Protein AF-A0A9E3R8H1-F1 (afdb_monomer)

Foldseek 3Di:
DDPDDPVNVVVVVVVVVVVVVVLVVVQVVQLPCPQPQDPVGTHQDPPGHDPDDDDDDPDPPPPDDDD

Solvent-accessible surface area (backbone atoms only — not comparable to full-atom values): 4532 Å² total; per-residue (Å²): 139,82,90,78,53,73,69,59,54,52,52,52,51,49,51,55,50,48,54,52,48,53,55,51,48,58,16,60,69,38,78,60,83,62,60,37,84,44,102,88,48,75,44,70,64,88,64,61,64,61,78,90,79,86,77,87,75,90,69,81,78,79,82,83,79,93,128

Nearest PDB structures (foldseek):
  7o0x-assembly1_H1  TM=8.727E-01  e=2.850E-07  Gemmatimonas phototrophica
  7xxf-assembly1_H  TM=8.476E-01  e=5.732E-05  Rhodopila globiformis

Mean predicted aligned error: 10.54 Å

Secondary structure (DSSP, 8-state):
-----HHHHHHHHHHHHHHHHHHHHHHHGGGSS-SBP-TTS-B--SSPPPPPPP-------------

Sequence (67 aa):
MEYIDGAQIALYVFWAFFIGLVIYLRREDKREGYPLDSPQGPREGWPTVPPKKEYLHVTKHVDGGTH

pLDDT: mean 80.97, std 12.36, range [46.38, 97.88]

Radius of gyration: 22.68 Å; Cα contacts (8 Å, |Δi|>4): 27; chains: 1; bounding box: 80×31×45 Å

Structure (mmCIF, N/CA/C/O backbone):
data_AF-A0A9E3R8H1-F1
#
_entry.id   AF-A0A9E3R8H1-F1
#
loop_
_atom_site.group_PDB
_atom_site.id
_atom_site.type_symbol
_atom_site.label_atom_id
_atom_site.label_alt_id
_atom_site.label_comp_id
_atom_site.label_asym_id
_atom_site.label_entity_id
_atom_site.label_seq_id
_atom_site.pdbx_PDB_ins_code
_atom_site.Cartn_x
_atom_site.Cartn_y
_atom_site.Cartn_z
_atom_site.occupancy
_atom_site.B_iso_or_equiv
_atom_site.auth_seq_id
_atom_site.auth_comp_id
_atom_site.auth_asym_id
_atom_site.auth_atom_id
_atom_site.pdbx_PDB_model_num
ATOM 1 N N . MET A 1 1 ? 26.764 -9.015 -20.161 1.00 50.59 1 MET A N 1
ATOM 2 C CA . MET A 1 1 ? 25.946 -9.356 -18.983 1.00 50.59 1 MET A CA 1
ATOM 3 C C . MET A 1 1 ? 24.877 -8.292 -18.859 1.00 50.59 1 MET A C 1
ATOM 5 O O . MET A 1 1 ? 25.132 -7.250 -18.274 1.00 50.59 1 MET A O 1
ATOM 9 N N . GLU A 1 2 ? 23.731 -8.524 -19.486 1.00 67.56 2 GLU A N 1
ATOM 10 C CA . GLU A 1 2 ? 22.532 -7.709 -19.310 1.00 67.56 2 GLU A CA 1
ATOM 11 C C . GLU A 1 2 ? 21.513 -8.633 -18.642 1.00 67.56 2 GLU A C 1
ATOM 13 O O . GLU A 1 2 ? 21.140 -9.658 -19.204 1.00 67.56 2 GLU A O 1
ATOM 18 N N . TYR A 1 3 ? 21.220 -8.363 -17.370 1.00 68.81 3 TYR A N 1
ATOM 19 C CA . TYR A 1 3 ? 20.423 -9.233 -16.493 1.00 68.81 3 TYR A CA 1
ATOM 20 C C . TYR A 1 3 ? 19.026 -8.679 -16.218 1.00 68.81 3 TYR A C 1
ATOM 22 O O . TYR A 1 3 ? 18.276 -9.270 -15.449 1.00 68.81 3 TYR A O 1
ATOM 30 N N . ILE A 1 4 ? 18.695 -7.531 -16.803 1.00 77.94 4 ILE A N 1
ATOM 31 C CA . ILE A 1 4 ? 17.406 -6.874 -16.648 1.00 77.94 4 ILE A CA 1
ATOM 32 C C . ILE A 1 4 ? 16.832 -6.705 -18.045 1.00 77.94 4 ILE A C 1
ATOM 34 O O . ILE A 1 4 ? 17.369 -5.958 -18.853 1.00 77.94 4 ILE A O 1
ATOM 38 N N . ASP A 1 5 ? 15.745 -7.421 -18.300 1.00 87.75 5 ASP A N 1
ATOM 39 C CA . ASP A 1 5 ? 14.915 -7.266 -19.488 1.00 87.75 5 ASP A CA 1
ATOM 40 C C . ASP A 1 5 ? 13.608 -6.545 -19.113 1.00 87.75 5 ASP A C 1
ATOM 42 O O . ASP A 1 5 ? 13.1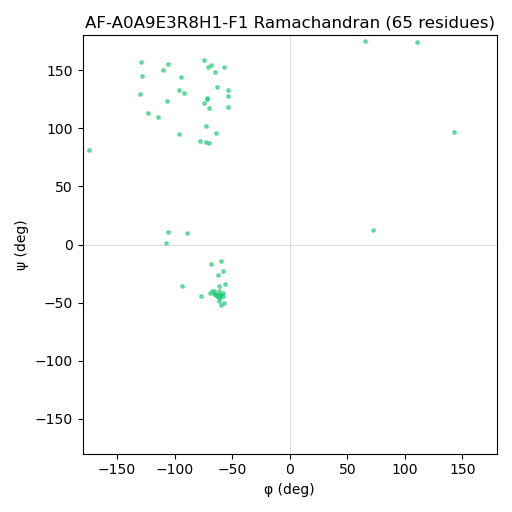46 -6.593 -17.965 1.00 87.75 5 ASP A O 1
ATOM 46 N N . GLY A 1 6 ? 12.989 -5.882 -20.088 1.00 90.56 6 GLY A N 1
ATOM 47 C CA . GLY A 1 6 ? 11.747 -5.133 -19.912 1.00 90.56 6 GLY A CA 1
ATOM 48 C C . GLY A 1 6 ? 10.613 -5.990 -19.348 1.00 90.56 6 GLY A C 1
ATOM 49 O O . GLY A 1 6 ? 9.839 -5.506 -18.519 1.00 90.56 6 GLY A O 1
ATOM 50 N N . ALA A 1 7 ? 10.555 -7.277 -19.708 1.00 92.75 7 ALA A N 1
ATOM 51 C CA . ALA A 1 7 ? 9.568 -8.206 -19.161 1.00 92.75 7 ALA A CA 1
ATOM 52 C C . ALA A 1 7 ? 9.706 -8.379 -17.637 1.00 92.75 7 ALA A C 1
ATOM 54 O O . ALA A 1 7 ? 8.706 -8.408 -16.916 1.00 92.75 7 ALA A O 1
ATOM 55 N N . GLN A 1 8 ? 10.938 -8.438 -17.126 1.00 92.88 8 GLN A N 1
ATOM 56 C CA . GLN A 1 8 ? 11.200 -8.589 -15.696 1.00 92.88 8 GLN A CA 1
ATOM 57 C C . GLN A 1 8 ? 10.817 -7.325 -14.916 1.00 92.88 8 GLN A C 1
ATOM 59 O O . GLN A 1 8 ? 10.194 -7.420 -13.858 1.00 92.88 8 GLN A O 1
ATOM 64 N N . ILE A 1 9 ? 11.126 -6.140 -15.455 1.00 95.00 9 I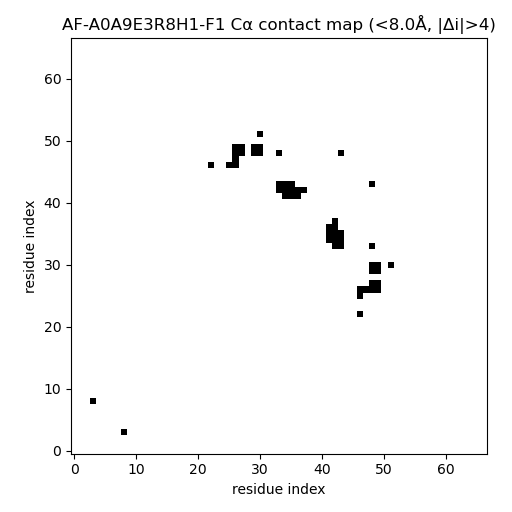LE A N 1
ATOM 65 C CA . ILE A 1 9 ? 10.715 -4.862 -14.852 1.00 95.00 9 ILE A CA 1
ATOM 66 C C . ILE A 1 9 ? 9.189 -4.771 -14.800 1.00 95.00 9 ILE A C 1
ATOM 68 O O . ILE A 1 9 ? 8.628 -4.468 -13.746 1.00 95.00 9 ILE A O 1
ATOM 72 N N . ALA A 1 10 ? 8.515 -5.064 -15.916 1.00 95.81 10 ALA A N 1
ATOM 73 C CA . ALA A 1 10 ? 7.059 -5.020 -15.996 1.00 95.81 10 ALA A CA 1
ATOM 74 C C . ALA A 1 10 ? 6.409 -5.948 -14.958 1.00 95.81 10 ALA A C 1
ATOM 76 O O . ALA A 1 10 ? 5.468 -5.544 -14.274 1.00 95.81 10 ALA A O 1
ATOM 77 N N . LEU A 1 1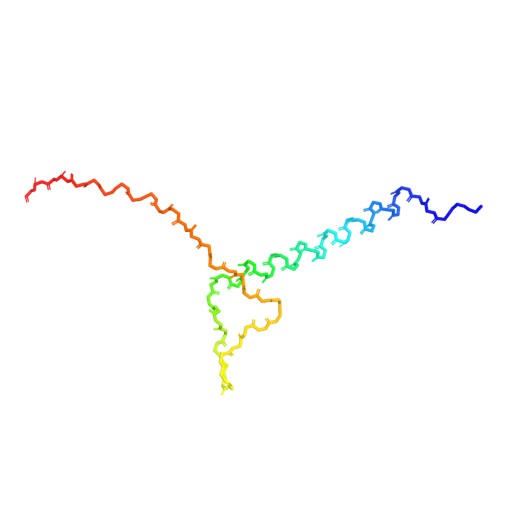1 ? 6.954 -7.157 -14.779 1.00 96.06 11 LEU A N 1
ATOM 78 C CA . LEU A 1 11 ? 6.466 -8.105 -13.781 1.00 96.06 11 LEU A CA 1
ATOM 79 C C . LEU A 1 11 ? 6.649 -7.592 -12.344 1.00 96.06 11 LEU A C 1
ATOM 81 O O . LEU A 1 11 ? 5.727 -7.708 -11.536 1.00 96.06 11 LEU A O 1
ATOM 85 N N . TYR A 1 12 ? 7.797 -6.998 -12.006 1.00 95.56 12 TYR A N 1
ATOM 86 C CA . TYR A 1 12 ? 8.008 -6.443 -10.663 1.00 95.56 12 TYR A CA 1
ATOM 87 C C . TYR A 1 12 ? 7.123 -5.231 -10.376 1.00 95.56 12 TYR A C 1
ATOM 89 O O . TYR A 1 12 ? 6.575 -5.126 -9.278 1.00 95.56 12 TYR A O 1
ATOM 97 N N . VAL A 1 13 ? 6.935 -4.344 -11.355 1.00 97.62 13 VAL A N 1
ATOM 98 C CA . VAL A 1 13 ? 6.020 -3.202 -11.228 1.00 97.62 13 VAL A CA 1
ATOM 99 C C . VAL A 1 13 ? 4.584 -3.685 -11.042 1.00 97.62 13 VAL A C 1
ATOM 101 O O . VAL A 1 13 ? 3.889 -3.180 -10.160 1.00 97.62 13 VAL A O 1
ATOM 104 N N . PHE A 1 14 ? 4.154 -4.695 -11.806 1.00 97.38 14 PHE A N 1
ATOM 105 C CA . PHE A 1 14 ? 2.840 -5.312 -11.637 1.00 97.38 14 PHE A CA 1
ATOM 106 C C . PHE A 1 14 ? 2.650 -5.844 -10.215 1.00 97.38 14 PHE A C 1
ATOM 108 O O . PHE A 1 14 ? 1.660 -5.502 -9.575 1.00 97.38 14 PHE A O 1
ATOM 115 N N . TRP A 1 15 ? 3.599 -6.621 -9.685 1.00 97.56 15 TRP A N 1
ATOM 116 C CA . TRP A 1 15 ? 3.488 -7.166 -8.329 1.00 97.56 15 TRP A CA 1
ATOM 117 C C . TRP A 1 15 ? 3.516 -6.088 -7.245 1.00 97.56 15 TRP A C 1
ATOM 119 O O . TRP A 1 15 ? 2.734 -6.167 -6.299 1.00 97.56 15 TRP A O 1
ATOM 129 N N . ALA A 1 16 ? 4.359 -5.063 -7.386 1.00 97.50 16 ALA A N 1
ATOM 130 C CA . ALA A 1 16 ? 4.388 -3.936 -6.455 1.00 97.50 16 ALA A CA 1
ATOM 131 C C . ALA A 1 16 ? 3.046 -3.184 -6.438 1.00 97.50 16 ALA A C 1
ATOM 133 O O . ALA A 1 16 ? 2.489 -2.925 -5.368 1.00 97.50 16 ALA A O 1
ATOM 134 N N . PHE A 1 17 ? 2.489 -2.898 -7.618 1.00 97.88 17 PHE A N 1
ATOM 135 C CA . PHE A 1 17 ? 1.157 -2.314 -7.758 1.00 97.88 17 PHE A CA 1
ATOM 136 C C . PHE A 1 17 ? 0.076 -3.224 -7.166 1.00 97.88 17 PHE A C 1
ATOM 138 O O . PHE A 1 17 ? -0.778 -2.760 -6.415 1.00 97.88 17 PHE A O 1
ATOM 145 N N . PHE A 1 18 ? 0.130 -4.522 -7.460 1.00 97.88 18 PHE A N 1
ATOM 146 C CA . PHE A 1 18 ? -0.873 -5.487 -7.030 1.00 97.88 18 PHE A CA 1
ATOM 147 C C . PHE A 1 18 ? -0.895 -5.656 -5.507 1.00 97.88 18 PHE A C 1
ATOM 149 O O . PHE A 1 18 ? -1.968 -5.630 -4.910 1.00 97.88 18 PHE A O 1
ATOM 156 N N . ILE A 1 19 ? 0.268 -5.739 -4.852 1.00 97.25 19 ILE A N 1
ATOM 157 C CA . ILE A 1 19 ? 0.357 -5.748 -3.382 1.00 97.25 19 ILE A CA 1
ATOM 158 C C . ILE A 1 19 ? -0.230 -4.452 -2.807 1.00 97.25 19 ILE A C 1
ATOM 160 O O . ILE A 1 19 ? -1.011 -4.500 -1.855 1.00 97.25 19 ILE A O 1
ATOM 164 N N . GLY A 1 20 ? 0.087 -3.303 -3.410 1.00 95.62 20 GLY A N 1
ATOM 165 C CA . GLY A 1 20 ? -0.513 -2.021 -3.038 1.00 95.62 20 GLY A CA 1
ATOM 166 C C . GLY A 1 20 ? -2.041 -2.027 -3.158 1.00 95.62 20 GLY A C 1
ATOM 167 O O . GLY A 1 20 ? -2.732 -1.596 -2.234 1.00 95.62 20 GLY A O 1
ATOM 168 N N . LEU A 1 21 ? -2.575 -2.578 -4.250 1.00 96.00 21 LEU A N 1
ATOM 169 C CA . LEU A 1 21 ? -4.012 -2.701 -4.488 1.00 96.00 21 LEU A CA 1
ATOM 170 C C . LEU A 1 21 ? -4.686 -3.624 -3.468 1.00 96.00 21 LEU A C 1
ATOM 172 O O . LEU A 1 21 ? -5.740 -3.277 -2.941 1.00 96.00 21 LEU A O 1
ATOM 176 N N . VAL A 1 22 ? -4.076 -4.764 -3.137 1.00 94.75 22 VAL A N 1
ATOM 177 C CA . VAL A 1 22 ? -4.593 -5.678 -2.106 1.00 94.75 22 VAL A CA 1
ATOM 178 C C . VAL A 1 22 ? -4.676 -4.976 -0.749 1.00 94.75 22 VAL A C 1
ATOM 180 O O . VAL A 1 22 ? -5.690 -5.094 -0.059 1.00 94.75 22 VAL A O 1
ATOM 183 N N . ILE A 1 23 ? -3.647 -4.208 -0.374 1.00 91.88 23 ILE A N 1
ATOM 184 C CA . ILE A 1 23 ? -3.659 -3.420 0.868 1.00 91.88 23 ILE A CA 1
ATOM 185 C C . ILE A 1 23 ? -4.760 -2.357 0.818 1.00 91.88 23 ILE A C 1
ATOM 187 O O . ILE A 1 23 ? -5.481 -2.192 1.801 1.00 91.88 23 ILE A O 1
ATOM 191 N N . TYR A 1 24 ? -4.911 -1.652 -0.304 1.00 89.81 24 TYR A N 1
ATOM 192 C CA . TYR A 1 24 ? -5.950 -0.638 -0.480 1.00 89.81 24 TYR A CA 1
ATOM 193 C C . TYR A 1 24 ? -7.357 -1.229 -0.326 1.00 89.81 24 TYR A C 1
ATOM 195 O O . TYR A 1 24 ? -8.126 -0.755 0.509 1.00 89.81 24 TYR A O 1
ATOM 203 N N . LEU A 1 25 ? -7.660 -2.311 -1.048 1.00 91.25 25 LEU A N 1
ATOM 204 C CA . LEU A 1 25 ? -8.956 -2.991 -0.976 1.00 91.25 25 LEU A CA 1
ATOM 205 C C . LEU A 1 25 ? -9.241 -3.503 0.436 1.00 91.25 25 LEU A C 1
ATOM 207 O O . LEU A 1 25 ? -10.312 -3.247 0.975 1.00 91.25 25 LEU A O 1
ATOM 211 N N . ARG A 1 26 ? -8.249 -4.110 1.100 1.00 89.12 26 ARG A N 1
ATOM 212 C CA . ARG A 1 26 ? -8.420 -4.588 2.477 1.00 89.12 26 ARG A CA 1
ATOM 213 C C . ARG A 1 26 ? -8.722 -3.465 3.470 1.00 89.12 26 ARG A C 1
ATOM 215 O O . ARG A 1 26 ? -9.307 -3.745 4.510 1.00 89.12 26 ARG A O 1
ATOM 222 N N . ARG A 1 27 ? -8.305 -2.223 3.204 1.00 87.31 27 ARG A N 1
ATOM 223 C CA . ARG A 1 27 ? -8.703 -1.061 4.018 1.00 87.31 27 ARG A CA 1
ATOM 224 C C . ARG A 1 27 ? -10.128 -0.632 3.697 1.00 87.31 27 ARG A C 1
ATOM 226 O O . ARG A 1 27 ? -10.895 -0.382 4.619 1.00 87.31 27 ARG A O 1
ATOM 233 N N . GLU A 1 28 ? -10.489 -0.562 2.421 1.00 87.56 28 GLU A N 1
ATOM 234 C CA . GLU A 1 28 ? -11.841 -0.187 1.989 1.00 87.56 28 GLU A CA 1
ATOM 235 C C . GLU A 1 28 ? -12.911 -1.169 2.504 1.00 87.56 28 GLU A C 1
ATOM 237 O O . GLU A 1 28 ? -13.966 -0.717 2.948 1.00 87.56 28 GLU A O 1
ATOM 242 N N . ASP A 1 29 ? -12.603 -2.470 2.582 1.00 83.31 29 ASP A N 1
ATOM 243 C CA . ASP A 1 29 ? -13.472 -3.498 3.185 1.00 83.31 29 ASP A CA 1
ATOM 244 C C . ASP A 1 29 ? -13.823 -3.201 4.659 1.00 83.31 29 ASP A C 1
ATOM 246 O O . ASP A 1 29 ? -14.835 -3.674 5.168 1.00 83.31 29 ASP A O 1
ATOM 250 N N . LYS A 1 30 ? -13.006 -2.402 5.364 1.00 83.00 30 LYS A N 1
ATOM 251 C CA . LYS A 1 30 ? -13.209 -2.053 6.781 1.00 83.00 30 LYS A CA 1
ATOM 252 C C . LYS A 1 30 ? -14.063 -0.805 7.011 1.00 83.00 30 LYS A C 1
ATOM 254 O O . LYS A 1 30 ? -14.108 -0.304 8.134 1.00 83.00 30 LYS A O 1
ATOM 259 N N . ARG A 1 31 ? -14.708 -0.250 5.979 1.00 80.19 31 ARG A N 1
ATOM 260 C CA . ARG A 1 3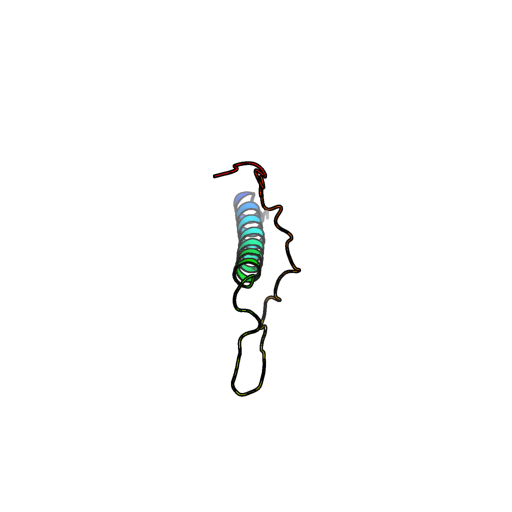1 ? -15.580 0.934 6.135 1.00 80.19 31 ARG A CA 1
ATOM 261 C C . ARG A 1 31 ? -16.858 0.656 6.926 1.00 80.19 31 ARG A C 1
ATOM 263 O O . ARG A 1 31 ? -17.484 1.603 7.393 1.00 80.19 31 ARG A O 1
ATOM 270 N N . GLU A 1 32 ? -17.220 -0.611 7.084 1.00 76.44 32 GLU A N 1
ATOM 271 C CA . GLU A 1 32 ? -18.413 -1.049 7.801 1.00 76.44 32 GLU A CA 1
ATOM 272 C C . GLU A 1 32 ? -18.040 -2.113 8.840 1.00 76.44 32 GLU A C 1
ATOM 274 O O . GLU A 1 32 ? -17.138 -2.917 8.620 1.00 76.44 32 GLU A O 1
ATOM 279 N N . GLY A 1 33 ? -18.715 -2.115 9.994 1.00 77.06 33 GLY A N 1
ATOM 280 C CA . GLY A 1 33 ? -18.545 -3.161 11.012 1.00 77.06 33 GLY A CA 1
ATOM 281 C C . GLY A 1 33 ? -17.223 -3.143 11.796 1.00 77.06 33 GLY A C 1
ATOM 282 O O . GLY A 1 33 ? -16.936 -4.109 12.500 1.00 77.06 33 GLY A O 1
ATOM 283 N N . TYR A 1 34 ? -16.429 -2.068 11.701 1.00 74.50 34 TYR A N 1
ATOM 284 C CA . TYR A 1 34 ? -15.216 -1.858 12.500 1.00 74.50 34 TYR A CA 1
ATOM 285 C C . TYR A 1 34 ? -15.387 -0.727 13.529 1.00 74.50 34 TYR A C 1
ATOM 287 O O . TYR A 1 34 ? -16.101 0.240 13.253 1.00 74.50 34 TYR A O 1
ATOM 295 N N . PRO A 1 35 ? -14.687 -0.790 14.680 1.00 80.06 35 PRO A N 1
ATOM 296 C CA . PRO A 1 35 ? -13.758 -1.848 15.105 1.00 80.06 35 PRO A CA 1
ATOM 297 C C . PRO A 1 35 ? -14.469 -3.168 15.457 1.00 80.06 35 PRO A C 1
ATOM 299 O O . PRO A 1 35 ? -15.631 -3.166 15.843 1.00 80.06 35 PRO A O 1
ATOM 302 N N . LEU A 1 36 ? -13.770 -4.299 15.312 1.00 76.06 36 LEU A N 1
ATOM 303 C CA . LEU A 1 36 ? -14.318 -5.625 15.607 1.00 76.06 36 LEU A CA 1
ATOM 304 C C . LEU A 1 36 ? -14.456 -5.799 17.127 1.00 76.06 36 LEU A C 1
ATOM 306 O O . LEU A 1 36 ? -13.461 -5.654 17.845 1.00 76.06 36 LEU A O 1
ATOM 310 N N . ASP A 1 37 ? -15.643 -6.154 17.616 1.00 77.94 37 ASP A N 1
ATOM 311 C CA . ASP A 1 37 ? -15.827 -6.494 19.028 1.00 77.94 37 ASP A CA 1
ATOM 312 C 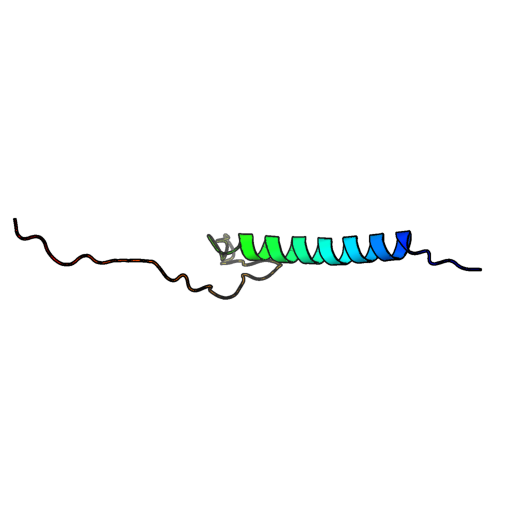C . ASP A 1 37 ? -15.185 -7.850 19.341 1.00 77.94 37 ASP A C 1
ATOM 314 O O . ASP A 1 37 ? -15.465 -8.867 18.702 1.00 77.94 37 ASP A O 1
ATOM 318 N N . SER A 1 38 ? -14.300 -7.872 20.339 1.00 78.56 38 SER A N 1
ATOM 319 C CA . SER A 1 38 ? -13.671 -9.096 20.835 1.00 78.56 38 SER A CA 1
ATOM 320 C C . SER A 1 38 ? -13.807 -9.194 22.355 1.00 78.56 38 SER A C 1
ATOM 322 O O . SER A 1 38 ? -13.924 -8.163 23.020 1.00 78.56 38 SER A O 1
ATOM 324 N N . PRO A 1 39 ? -13.734 -10.400 22.951 1.00 81.19 39 PRO A N 1
ATOM 325 C CA . PRO A 1 39 ? -13.840 -10.568 24.404 1.00 81.19 39 PRO A CA 1
ATOM 326 C C . PRO A 1 39 ? -12.765 -9.816 25.210 1.00 81.19 39 PRO A C 1
ATOM 328 O O . PRO A 1 39 ? -12.888 -9.683 26.422 1.00 81.19 39 PRO A O 1
ATOM 331 N N . GLN A 1 40 ? -11.701 -9.338 24.554 1.00 82.62 40 GLN A N 1
ATOM 332 C CA . GLN A 1 40 ? -10.623 -8.545 25.152 1.00 82.62 40 GLN A CA 1
ATOM 333 C C . GLN A 1 40 ? -10.688 -7.047 24.777 1.00 82.62 40 GLN A C 1
ATOM 335 O O . GLN A 1 40 ? -9.725 -6.325 25.030 1.00 82.62 40 GLN A O 1
ATOM 340 N N .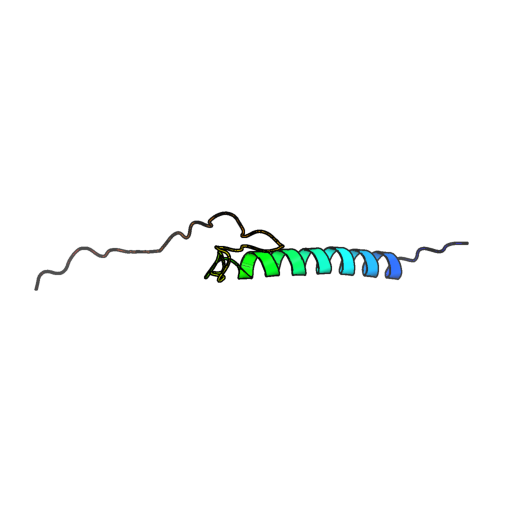 GLY A 1 41 ? -11.785 -6.584 24.165 1.00 74.81 41 GLY A N 1
ATOM 341 C CA . GLY A 1 41 ? -12.013 -5.194 23.741 1.00 74.81 41 GLY A CA 1
ATOM 342 C C . GLY A 1 41 ? -12.011 -4.984 22.214 1.00 74.81 41 GLY A C 1
ATOM 343 O O . GLY A 1 41 ? -11.723 -5.924 21.467 1.00 74.81 41 GLY A O 1
ATOM 344 N N . PRO A 1 42 ? -12.325 -3.767 21.726 1.00 75.75 42 PRO A N 1
ATOM 345 C CA . PRO A 1 42 ? -12.392 -3.469 20.294 1.00 75.75 42 PRO A CA 1
ATOM 346 C C . PRO A 1 42 ? -11.037 -3.639 19.595 1.00 75.75 42 PRO A C 1
ATOM 348 O O . PRO A 1 42 ? -10.006 -3.187 20.100 1.00 75.75 42 PRO A O 1
ATOM 351 N N . ARG A 1 43 ? -11.020 -4.274 18.417 1.00 77.00 43 ARG A N 1
ATOM 352 C CA . ARG A 1 43 ? -9.801 -4.507 17.623 1.00 77.00 43 ARG A CA 1
ATOM 353 C C . ARG A 1 43 ? -9.974 -4.090 16.168 1.00 77.00 43 ARG A C 1
ATOM 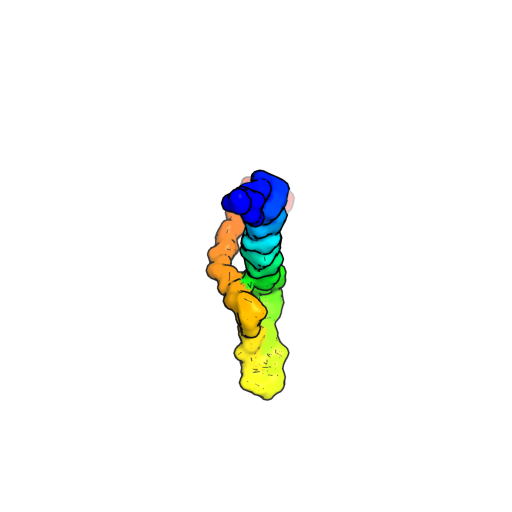355 O O . ARG A 1 43 ? -10.884 -4.526 15.474 1.00 77.00 43 ARG A O 1
ATOM 362 N N . GLU A 1 44 ? -9.030 -3.296 15.679 1.00 79.12 44 GLU A N 1
ATOM 363 C CA . GLU A 1 44 ? -9.023 -2.806 14.297 1.00 79.12 44 GLU A CA 1
ATOM 364 C C . GLU A 1 44 ? -8.203 -3.704 13.347 1.00 79.12 44 GLU A C 1
ATOM 366 O O . GLU A 1 44 ? -8.574 -3.938 12.193 1.00 79.12 44 GLU A O 1
ATOM 371 N N . GLY A 1 45 ? -7.101 -4.272 13.852 1.00 79.38 45 GLY A N 1
ATOM 372 C CA . GLY A 1 45 ? -6.154 -5.088 13.083 1.00 79.38 45 GLY A CA 1
ATOM 373 C C . GLY A 1 45 ? -5.410 -4.310 11.986 1.00 79.38 45 GLY A C 1
ATOM 374 O O . GLY A 1 45 ? -5.697 -3.150 11.707 1.00 79.38 45 GLY A O 1
ATOM 375 N N . TRP A 1 46 ? -4.456 -4.962 11.318 1.00 77.88 46 TRP A N 1
ATOM 376 C CA . TRP A 1 46 ? -3.777 -4.403 10.140 1.00 77.88 46 TRP A CA 1
ATOM 377 C C . TRP A 1 46 ? -4.468 -4.867 8.848 1.00 77.88 46 TRP A C 1
ATOM 379 O O . TRP A 1 46 ? -4.941 -6.007 8.804 1.00 77.88 46 TRP A O 1
ATOM 389 N N . PRO A 1 47 ? -4.554 -4.038 7.793 1.00 80.44 47 PRO A N 1
ATOM 390 C CA . PRO A 1 47 ? -4.247 -2.602 7.725 1.00 80.44 47 PRO A CA 1
ATOM 391 C C . PRO A 1 47 ? -5.323 -1.735 8.407 1.00 80.44 47 PRO A C 1
ATOM 393 O O . PRO A 1 47 ? -6.446 -2.193 8.594 1.00 80.44 47 PRO A O 1
ATOM 396 N N . THR A 1 48 ? -4.992 -0.504 8.806 1.00 82.00 48 THR A N 1
ATOM 397 C CA . THR A 1 48 ? -5.905 0.369 9.574 1.00 82.00 48 THR A CA 1
ATOM 398 C C . THR A 1 48 ? -7.149 0.777 8.779 1.00 82.00 48 THR A C 1
ATOM 400 O O . THR A 1 48 ? -7.097 0.932 7.550 1.00 82.00 48 THR A O 1
ATOM 403 N N . VAL A 1 49 ? -8.256 0.974 9.493 1.00 79.38 49 VAL A N 1
ATOM 404 C CA . VAL A 1 49 ? -9.527 1.510 9.005 1.00 79.38 49 VAL A CA 1
ATOM 405 C C . VAL A 1 49 ? -9.261 2.846 8.304 1.00 79.38 49 VAL A C 1
ATOM 407 O O . VAL A 1 49 ? -8.483 3.680 8.784 1.00 79.38 49 VAL A O 1
ATOM 410 N N . PRO A 1 50 ? -9.830 3.051 7.108 1.00 80.06 50 PRO A N 1
ATOM 411 C CA . PRO A 1 50 ? -9.659 4.290 6.373 1.00 80.06 50 PRO A CA 1
ATOM 412 C C . PRO A 1 50 ? -10.374 5.448 7.090 1.00 80.06 50 PRO A C 1
ATOM 414 O O . PRO A 1 50 ? -11.365 5.230 7.788 1.00 80.06 50 PRO A O 1
ATOM 417 N N . PRO A 1 51 ? -9.926 6.701 6.896 1.00 80.62 51 PRO A N 1
ATOM 418 C CA . PRO A 1 51 ? -10.653 7.861 7.398 1.00 80.62 51 PRO A CA 1
ATOM 419 C C . PRO A 1 51 ? -12.087 7.896 6.849 1.00 80.62 51 PRO A C 1
ATOM 421 O O . PRO A 1 51 ? -12.380 7.391 5.754 1.00 80.62 51 PRO A O 1
ATOM 424 N N . LYS A 1 52 ? -12.986 8.517 7.623 1.00 76.44 52 LYS A N 1
ATOM 425 C CA . LYS A 1 52 ? -14.401 8.654 7.267 1.00 76.44 52 LYS A CA 1
ATOM 426 C C . LYS A 1 52 ? -14.529 9.289 5.879 1.00 76.44 52 LYS A C 1
ATOM 428 O O . LYS A 1 52 ? -13.959 10.345 5.619 1.00 76.44 52 LYS A O 1
ATOM 433 N N . LYS A 1 53 ? -15.289 8.639 4.999 1.00 76.38 53 LYS A N 1
ATOM 434 C CA . LYS A 1 53 ? -15.694 9.197 3.704 1.00 76.38 53 LYS A CA 1
ATOM 435 C C . LYS A 1 53 ? -17.077 9.808 3.857 1.00 76.38 53 LYS A C 1
ATOM 437 O O . LYS A 1 53 ? -17.959 9.195 4.453 1.00 76.38 53 LYS A O 1
ATOM 442 N N . GLU A 1 54 ? -17.236 11.022 3.354 1.00 81.38 54 GLU A N 1
ATOM 443 C CA . GLU A 1 54 ? -18.515 11.720 3.322 1.00 81.38 54 GLU A CA 1
ATOM 444 C C . GLU A 1 54 ? -19.216 11.424 1.994 1.00 81.38 54 GLU A C 1
ATOM 446 O O . GLU A 1 54 ? -18.604 11.513 0.927 1.00 81.38 54 GLU A O 1
ATOM 451 N N . TYR A 1 55 ? -20.484 11.022 2.065 1.00 77.38 55 TYR A N 1
ATOM 452 C CA . TYR A 1 55 ? -21.318 10.770 0.895 1.00 77.38 55 TYR A CA 1
ATOM 453 C C . TYR A 1 55 ? -22.332 11.902 0.768 1.00 77.38 55 TYR A C 1
ATOM 455 O O . TYR A 1 55 ? -23.113 12.148 1.686 1.00 77.38 55 TYR A O 1
ATOM 463 N N . LEU A 1 56 ? -22.342 12.570 -0.385 1.00 82.56 56 LEU A N 1
ATOM 464 C CA . LEU A 1 56 ? -23.412 13.496 -0.733 1.00 82.56 56 LEU A CA 1
ATOM 465 C C . LEU A 1 56 ? -24.655 12.670 -1.073 1.00 82.56 56 LEU A C 1
ATOM 467 O O . LEU A 1 56 ? -24.748 12.089 -2.155 1.00 82.56 56 LEU A O 1
ATOM 471 N N . HIS A 1 57 ? -25.605 12.589 -0.145 1.00 76.56 57 HIS A N 1
ATOM 472 C CA . HIS A 1 57 ? -26.908 12.012 -0.444 1.00 76.56 57 HIS A CA 1
ATOM 473 C C . HIS A 1 57 ? -27.717 13.007 -1.277 1.00 76.56 57 HIS A C 1
ATOM 475 O O . HIS A 1 57 ? -27.980 14.127 -0.843 1.00 76.56 57 HIS A O 1
ATOM 481 N N . VAL A 1 58 ? -28.144 12.590 -2.472 1.00 77.19 58 VAL A N 1
ATOM 482 C CA . VAL A 1 58 ? -29.207 13.283 -3.207 1.00 77.19 58 VAL A CA 1
ATOM 483 C C . VAL A 1 58 ? -30.510 13.033 -2.458 1.00 77.19 58 VAL A C 1
ATOM 485 O O . VAL A 1 58 ? -31.242 12.086 -2.727 1.00 77.19 58 VAL A O 1
ATOM 488 N N . THR A 1 59 ? -30.799 13.879 -1.480 1.00 66.38 5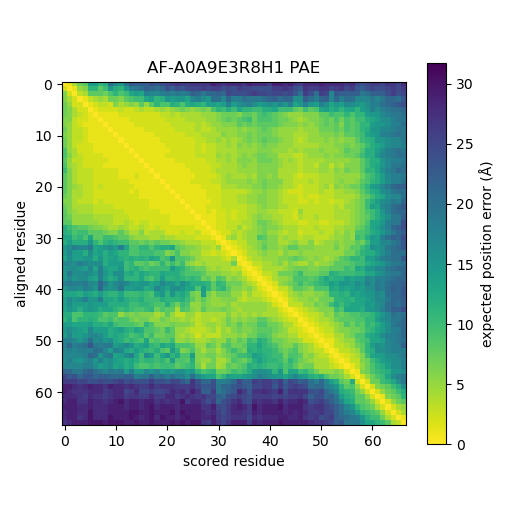9 THR A N 1
ATOM 489 C CA . THR A 1 59 ? -32.156 14.071 -0.983 1.00 66.38 59 THR A CA 1
ATOM 490 C C . THR A 1 59 ? -32.725 15.286 -1.700 1.00 66.38 59 THR A C 1
ATOM 492 O O . THR A 1 59 ? -32.537 16.430 -1.297 1.00 66.38 59 THR A O 1
ATOM 495 N N . LYS A 1 60 ? -33.460 15.060 -2.795 1.00 60.47 60 LYS A N 1
ATOM 496 C CA . LYS A 1 60 ? -34.516 16.017 -3.130 1.00 60.47 60 LYS A CA 1
ATOM 497 C C . LYS A 1 60 ? -35.634 15.785 -2.121 1.00 60.47 60 LYS A C 1
ATOM 499 O O . LYS A 1 60 ? -36.514 14.967 -2.363 1.00 60.47 60 LYS A O 1
ATOM 504 N N . HIS A 1 61 ? -35.572 16.467 -0.979 1.00 62.22 61 HIS A N 1
ATOM 505 C CA . HIS A 1 61 ? -36.774 16.694 -0.187 1.00 62.22 61 HIS A CA 1
ATOM 506 C C . HIS A 1 61 ? -37.696 17.564 -1.047 1.00 62.22 61 HIS A C 1
ATOM 508 O O . HIS A 1 61 ? -37.495 18.767 -1.186 1.00 62.22 61 HIS A O 1
ATOM 514 N N . VAL A 1 62 ? -38.624 16.914 -1.751 1.00 62.47 62 VAL A N 1
ATOM 515 C CA . VAL A 1 62 ? -39.748 17.590 -2.396 1.00 62.47 62 VAL A CA 1
ATOM 516 C C . VAL A 1 62 ? -40.742 17.874 -1.280 1.00 62.47 62 VAL A C 1
ATOM 518 O O . VAL A 1 62 ? -41.584 17.042 -0.953 1.00 62.47 62 VAL A O 1
ATOM 521 N N . ASP A 1 63 ? -40.585 19.033 -0.655 1.00 71.62 63 ASP A N 1
ATOM 522 C CA . ASP A 1 63 ? -41.612 19.610 0.199 1.00 71.62 63 ASP A CA 1
ATOM 523 C C . ASP A 1 63 ? -42.778 20.059 -0.696 1.00 71.62 63 ASP A C 1
ATOM 525 O O . ASP A 1 63 ? -42.607 20.930 -1.550 1.00 71.62 63 ASP A O 1
ATOM 529 N N . GLY A 1 64 ? -43.968 19.476 -0.518 1.00 65.19 64 GLY A N 1
ATOM 530 C CA . GLY A 1 64 ? -45.208 20.041 -1.062 1.00 65.19 64 GLY A CA 1
ATOM 531 C C . GLY A 1 64 ? -46.223 19.022 -1.569 1.00 65.19 64 GLY A C 1
ATOM 532 O O . GLY A 1 64 ? -46.174 18.608 -2.724 1.00 65.19 64 GLY A O 1
ATOM 533 N N . GLY A 1 65 ? -47.203 18.691 -0.728 1.00 52.72 65 GLY A N 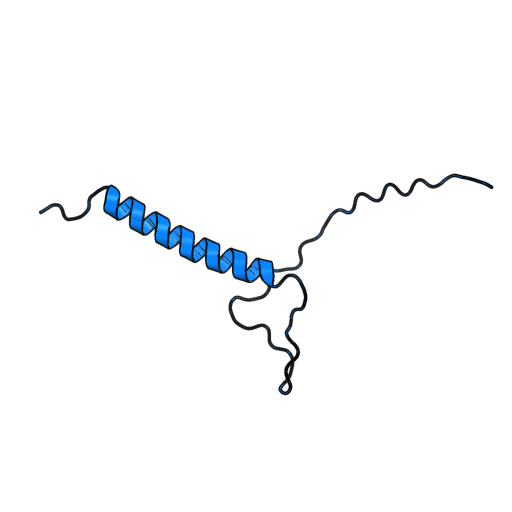1
ATOM 534 C CA . GLY A 1 65 ? -48.384 17.927 -1.124 1.00 52.72 65 GLY A CA 1
ATOM 535 C C . GLY A 1 65 ? -49.396 17.820 0.008 1.00 52.72 65 GLY A C 1
ATOM 536 O O . GLY A 1 65 ? -49.428 16.822 0.717 1.00 52.72 65 GLY A O 1
ATOM 537 N N . THR A 1 66 ? -50.190 18.873 0.184 1.00 54.53 66 THR A N 1
ATOM 538 C CA . THR A 1 66 ? -51.436 18.887 0.954 1.00 54.53 66 THR A CA 1
ATOM 539 C C . THR A 1 66 ? -52.362 17.772 0.459 1.00 54.53 66 THR A C 1
ATOM 541 O O . THR A 1 66 ? -52.799 17.805 -0.692 1.00 54.53 66 THR A O 1
ATOM 544 N N . HIS A 1 67 ? -52.689 16.831 1.339 1.00 46.38 67 HIS A N 1
ATOM 545 C CA . HIS A 1 67 ? -53.910 16.032 1.283 1.00 46.38 67 HIS A CA 1
ATOM 546 C C . HIS A 1 67 ? -54.571 16.083 2.655 1.00 46.38 67 HIS A C 1
ATOM 548 O O . HIS A 1 67 ? -53.828 15.992 3.659 1.00 46.38 67 HIS A O 1
#